Protein AF-B7PWS7-F1 (afdb_monomer_lite)

Structure (mmCIF, N/CA/C/O backbone):
data_AF-B7PWS7-F1
#
_entry.id   AF-B7PWS7-F1
#
loop_
_atom_site.group_PDB
_atom_site.id
_atom_site.type_symbol
_atom_site.label_atom_id
_atom_site.label_alt_id
_atom_site.label_comp_id
_atom_site.label_asym_id
_atom_site.label_entity_id
_atom_site.label_seq_id
_atom_site.pdbx_PDB_ins_code
_atom_site.Cartn_x
_atom_site.Cartn_y
_atom_site.Cartn_z
_atom_site.occupancy
_atom_site.B_iso_or_equiv
_atom_site.auth_seq_id
_atom_site.auth_comp_id
_atom_site.auth_asym_id
_atom_site.auth_atom_id
_atom_site.pdbx_PDB_model_num
ATOM 1 N N . MET A 1 1 ? 17.253 11.529 -21.174 1.00 56.88 1 MET A N 1
ATOM 2 C CA . MET A 1 1 ? 18.589 10.923 -20.971 1.00 56.88 1 MET A CA 1
ATOM 3 C C . MET A 1 1 ? 18.917 10.132 -22.228 1.00 56.88 1 MET A C 1
ATOM 5 O O . MET A 1 1 ? 18.053 9.379 -22.652 1.00 56.88 1 MET A O 1
ATOM 9 N N . ASN A 1 2 ? 20.072 10.344 -22.867 1.00 61.66 2 ASN A N 1
ATOM 10 C CA . ASN A 1 2 ? 20.434 9.626 -24.094 1.00 61.66 2 ASN A CA 1
ATOM 11 C C . ASN A 1 2 ? 21.525 8.596 -23.775 1.00 61.66 2 ASN A C 1
ATOM 13 O O . ASN A 1 2 ? 22.690 8.960 -23.660 1.00 61.66 2 ASN A O 1
ATOM 17 N N . PHE A 1 3 ? 21.128 7.340 -23.573 1.00 70.12 3 PHE A N 1
ATOM 18 C CA . PHE A 1 3 ? 22.024 6.226 -23.230 1.00 70.12 3 PHE A CA 1
ATOM 19 C C . PHE A 1 3 ? 22.542 5.473 -24.467 1.00 70.12 3 PHE A C 1
ATOM 21 O O . PHE A 1 3 ? 23.144 4.416 -24.332 1.00 70.12 3 PHE A O 1
ATOM 28 N N . GLY A 1 4 ? 22.237 5.956 -25.679 1.00 69.81 4 GLY A N 1
ATOM 29 C CA . GLY A 1 4 ? 22.496 5.226 -26.928 1.00 69.81 4 GLY A CA 1
ATOM 30 C C . GLY A 1 4 ? 21.605 3.992 -27.132 1.00 69.81 4 GLY A C 1
ATOM 31 O O . GLY A 1 4 ? 21.630 3.397 -28.203 1.00 69.81 4 GLY A O 1
ATOM 32 N N . LEU A 1 5 ? 20.787 3.642 -26.134 1.00 75.88 5 LEU A N 1
ATOM 33 C CA . LEU A 1 5 ? 19.853 2.521 -26.110 1.00 75.88 5 LEU A CA 1
ATOM 34 C C . LEU A 1 5 ? 18.499 2.986 -25.570 1.00 75.88 5 LEU A C 1
ATOM 36 O O . LEU A 1 5 ? 18.427 3.888 -24.728 1.00 75.88 5 LEU A O 1
ATOM 40 N N . THR A 1 6 ? 17.423 2.359 -26.042 1.00 79.31 6 THR A N 1
ATOM 41 C CA . THR A 1 6 ? 16.073 2.616 -25.535 1.00 79.31 6 THR A CA 1
ATOM 42 C C . THR A 1 6 ? 15.965 2.078 -24.105 1.00 79.31 6 THR A C 1
ATOM 44 O O . THR A 1 6 ? 16.201 0.885 -23.899 1.00 79.31 6 THR A O 1
ATOM 47 N N . PRO A 1 7 ? 15.638 2.919 -23.107 1.00 82.00 7 PRO A N 1
ATOM 48 C CA . PRO A 1 7 ? 15.464 2.452 -21.740 1.00 82.00 7 PRO A CA 1
ATOM 49 C C . PRO A 1 7 ? 14.270 1.487 -21.640 1.00 82.00 7 PRO A C 1
ATOM 51 O O . PRO A 1 7 ? 13.331 1.585 -22.438 1.00 82.00 7 PRO A O 1
ATOM 54 N N . PRO A 1 8 ? 14.288 0.562 -20.665 1.00 83.94 8 PRO A N 1
ATOM 55 C CA . PRO A 1 8 ? 13.186 -0.364 -20.440 1.00 83.94 8 PRO A CA 1
ATOM 56 C C . PRO A 1 8 ? 11.894 0.384 -20.100 1.00 83.94 8 PRO A C 1
ATOM 58 O O . PRO A 1 8 ? 11.920 1.485 -19.542 1.00 83.94 8 PRO A O 1
ATOM 61 N N . LEU A 1 9 ? 10.756 -0.232 -20.433 1.00 84.44 9 LEU A N 1
ATOM 62 C CA . LEU A 1 9 ? 9.442 0.310 -20.096 1.00 84.44 9 LEU A CA 1
ATOM 63 C C . LEU A 1 9 ? 9.322 0.532 -18.580 1.00 84.44 9 LEU A C 1
ATOM 65 O O . LEU A 1 9 ? 9.835 -0.296 -17.815 1.00 84.44 9 LEU A O 1
ATOM 69 N N . PRO A 1 10 ? 8.628 1.601 -18.143 1.00 87.19 10 PRO A N 1
ATOM 70 C CA . PRO A 1 10 ? 8.397 1.845 -16.729 1.00 87.19 10 PRO A CA 1
ATOM 71 C C . PRO A 1 10 ? 7.769 0.630 -16.044 1.00 87.19 10 PRO A C 1
ATOM 73 O O . PRO A 1 10 ? 6.781 0.091 -16.544 1.00 87.19 10 PRO A O 1
ATOM 76 N N . PHE A 1 11 ? 8.332 0.204 -14.909 1.00 87.25 11 PHE A N 1
ATOM 77 C CA . PHE A 1 11 ? 7.822 -0.966 -14.186 1.00 87.25 11 PHE A CA 1
ATOM 78 C C . PHE A 1 11 ? 6.402 -0.745 -13.652 1.00 87.25 11 PHE A C 1
ATOM 80 O O . PHE A 1 11 ? 5.538 -1.602 -13.806 1.00 87.25 11 PHE A O 1
ATOM 87 N N . LEU A 1 12 ? 6.156 0.412 -13.033 1.00 87.56 12 LEU A N 1
ATOM 88 C CA . LEU A 1 12 ? 4.896 0.740 -12.380 1.00 87.56 12 LEU A CA 1
ATOM 89 C C . LEU A 1 12 ? 4.525 2.203 -12.663 1.00 87.56 12 LEU A C 1
ATOM 91 O O . LEU A 1 12 ? 4.844 3.125 -11.910 1.00 87.56 12 LEU A O 1
ATOM 95 N N . GLN A 1 13 ? 3.871 2.418 -13.806 1.00 84.31 13 GLN A N 1
ATOM 96 C CA . GLN A 1 13 ? 3.378 3.736 -14.225 1.00 84.31 13 GLN A CA 1
ATOM 97 C C . GLN A 1 13 ? 1.988 4.055 -13.655 1.00 84.31 13 GLN A C 1
ATOM 99 O O . GLN A 1 13 ? 1.672 5.221 -13.449 1.00 84.31 13 GLN A O 1
ATOM 104 N N . THR A 1 14 ? 1.159 3.037 -13.423 1.00 84.88 14 THR A N 1
ATOM 105 C CA . THR A 1 14 ? -0.214 3.172 -12.919 1.00 84.88 14 THR A CA 1
ATOM 106 C C . THR A 1 14 ? -0.418 2.301 -11.685 1.00 84.88 14 THR A C 1
ATOM 108 O O . THR A 1 14 ? 0.188 1.227 -11.610 1.00 84.88 14 THR A O 1
ATOM 111 N N . PRO A 1 15 ? -1.280 2.715 -10.737 1.00 79.44 15 PRO A N 1
ATOM 112 C CA . PRO A 1 15 ? -1.607 1.886 -9.588 1.00 79.44 15 PRO A CA 1
ATOM 113 C C . PRO A 1 15 ? -2.201 0.557 -10.059 1.00 79.44 15 PRO A C 1
ATOM 115 O O . PRO A 1 15 ? -3.089 0.547 -10.911 1.00 79.44 15 PRO A O 1
ATOM 118 N N . GLY A 1 16 ? -1.717 -0.560 -9.519 1.00 78.75 16 GLY A N 1
ATOM 119 C CA . GLY A 1 16 ? -2.222 -1.892 -9.852 1.00 78.75 16 GLY A CA 1
ATOM 120 C C . GLY A 1 16 ? -1.124 -2.879 -10.232 1.00 78.75 16 GLY A C 1
ATOM 121 O O . GLY A 1 16 ? 0.014 -2.770 -9.779 1.00 78.75 16 GLY A O 1
ATOM 122 N N . GLN A 1 17 ? -1.490 -3.885 -11.027 1.00 79.50 17 GLN A N 1
ATOM 123 C CA . GLN A 1 17 ? -0.585 -4.970 -11.389 1.00 79.50 17 GLN A CA 1
ATOM 124 C C . GLN A 1 17 ? 0.437 -4.505 -12.440 1.00 79.50 17 GLN A C 1
ATOM 126 O O . GLN A 1 17 ? 0.031 -3.969 -13.476 1.00 79.50 17 GLN A O 1
ATOM 131 N N . PRO A 1 18 ? 1.749 -4.706 -12.208 1.00 82.88 18 PRO A N 1
ATOM 132 C CA . PRO A 1 18 ? 2.764 -4.345 -13.185 1.00 82.88 18 PRO A CA 1
ATOM 133 C C . PRO A 1 18 ? 2.605 -5.175 -14.472 1.00 82.88 18 PRO A C 1
ATOM 135 O O . PRO A 1 18 ? 2.184 -6.334 -14.416 1.00 82.88 18 PRO A O 1
ATOM 138 N N . PRO A 1 19 ? 2.976 -4.615 -15.638 1.00 82.38 19 PRO A N 1
ATOM 139 C CA . PRO A 1 19 ? 2.836 -5.274 -16.936 1.00 82.38 19 PRO A CA 1
ATOM 140 C C . PRO A 1 19 ? 3.700 -6.536 -17.066 1.00 82.38 19 PRO A C 1
ATOM 142 O O . PRO A 1 19 ? 3.403 -7.404 -17.882 1.00 82.38 19 PRO A O 1
ATOM 145 N N . VAL A 1 20 ? 4.763 -6.649 -16.264 1.00 88.38 20 VAL A N 1
ATOM 146 C CA . VAL A 1 20 ? 5.639 -7.822 -16.182 1.00 88.38 20 VAL A CA 1
ATOM 147 C C . VAL A 1 20 ? 5.992 -8.120 -14.720 1.00 88.38 20 VAL A C 1
ATOM 149 O O . VAL A 1 20 ? 6.073 -7.190 -13.916 1.00 88.38 20 VAL A O 1
ATOM 152 N N . PRO A 1 21 ? 6.236 -9.389 -14.348 1.00 90.44 21 PRO A N 1
ATOM 153 C CA . PRO A 1 21 ? 6.738 -9.737 -13.021 1.00 90.44 21 PRO A CA 1
ATOM 154 C C . PRO A 1 21 ? 8.084 -9.066 -12.714 1.00 90.44 21 PRO A C 1
ATOM 156 O O . PRO A 1 21 ? 8.943 -8.952 -13.593 1.00 90.44 21 PRO A O 1
ATOM 159 N N . TRP A 1 22 ? 8.296 -8.694 -11.448 1.00 88.38 22 TRP A N 1
ATOM 160 C CA . TRP A 1 22 ? 9.522 -8.021 -10.997 1.00 88.38 22 TRP A CA 1
ATOM 161 C C . TRP A 1 22 ? 10.821 -8.722 -11.435 1.00 88.38 22 TRP A C 1
ATOM 163 O O . TRP A 1 22 ? 11.647 -8.048 -12.047 1.00 88.38 22 TRP A O 1
ATOM 173 N N . PRO A 1 23 ? 11.004 -10.049 -11.254 1.00 92.31 23 PRO A N 1
ATOM 174 C CA . PRO A 1 23 ? 12.271 -10.702 -11.603 1.00 92.31 23 PRO A CA 1
ATOM 175 C C . PRO A 1 23 ? 12.624 -10.585 -13.091 1.00 92.31 23 PRO A C 1
ATOM 177 O O . PRO A 1 23 ? 13.788 -10.464 -13.467 1.00 92.31 23 PRO A O 1
ATOM 180 N N . GLN A 1 24 ? 11.611 -10.596 -13.959 1.00 90.94 24 GLN A N 1
ATOM 181 C CA . GLN A 1 24 ? 11.798 -10.463 -15.401 1.00 90.94 24 GLN A CA 1
ATOM 182 C C . GLN A 1 24 ? 12.153 -9.023 -15.788 1.00 90.94 24 GLN A C 1
ATOM 184 O O . GLN A 1 24 ? 13.009 -8.789 -16.650 1.00 90.94 24 GLN A O 1
ATOM 189 N N . TRP A 1 25 ? 11.498 -8.050 -15.154 1.00 92.50 25 TRP A N 1
ATOM 190 C CA . TRP A 1 25 ? 11.790 -6.639 -15.371 1.00 92.50 25 TRP A CA 1
ATOM 191 C C . TRP A 1 25 ? 13.186 -6.269 -14.865 1.00 92.50 25 TRP A C 1
ATOM 193 O O . TRP A 1 25 ? 13.952 -5.644 -15.594 1.00 92.50 25 TRP A O 1
ATOM 203 N N . GLU A 1 26 ? 13.554 -6.737 -13.673 1.00 92.50 26 GLU A N 1
ATOM 204 C CA . GLU A 1 26 ? 14.868 -6.532 -13.065 1.00 92.50 26 GLU A CA 1
ATOM 205 C C . GLU A 1 26 ? 15.989 -7.049 -13.973 1.00 92.50 26 GLU A C 1
ATOM 207 O O . GLU A 1 26 ? 16.923 -6.314 -14.286 1.00 92.50 26 GLU A O 1
ATOM 212 N N . GLN A 1 27 ? 15.863 -8.268 -14.505 1.00 92.06 27 GLN A N 1
ATOM 213 C CA . GLN A 1 27 ? 16.829 -8.807 -15.470 1.00 92.06 27 GLN A CA 1
ATOM 214 C C . GLN A 1 27 ? 16.943 -7.964 -16.746 1.00 92.06 27 GLN A C 1
ATOM 216 O O . GLN A 1 27 ? 18.016 -7.879 -17.347 1.00 92.06 27 GLN A O 1
ATOM 221 N N . THR A 1 28 ? 15.838 -7.368 -17.193 1.00 91.38 28 THR A N 1
ATOM 222 C CA . THR A 1 28 ? 15.823 -6.492 -18.373 1.00 91.38 28 THR A CA 1
ATOM 223 C C . THR A 1 28 ? 16.521 -5.167 -18.068 1.00 91.38 28 THR A C 1
ATOM 225 O O . THR A 1 28 ? 17.305 -4.679 -18.880 1.00 91.38 28 THR A O 1
ATOM 228 N N . PHE A 1 29 ? 16.294 -4.619 -16.875 1.00 91.88 29 PHE A N 1
ATOM 229 C CA . PHE A 1 29 ? 16.960 -3.419 -16.383 1.00 91.88 29 PHE A CA 1
ATOM 230 C C . PHE A 1 29 ? 18.469 -3.623 -16.185 1.00 91.88 29 PHE A C 1
ATOM 232 O O . PHE A 1 29 ? 19.254 -2.777 -16.607 1.00 91.88 29 PHE A O 1
ATOM 239 N N . LEU A 1 30 ? 18.894 -4.757 -15.619 1.00 91.38 30 LEU A N 1
ATOM 240 C CA . LEU A 1 30 ? 20.312 -5.092 -15.455 1.00 91.38 30 LEU A CA 1
ATOM 241 C C . LEU A 1 30 ? 21.021 -5.228 -16.807 1.00 91.38 30 LEU A C 1
ATOM 243 O O . LEU A 1 30 ? 22.076 -4.630 -16.997 1.00 91.38 30 LEU A O 1
ATOM 247 N N . ARG A 1 31 ? 20.398 -5.904 -17.784 1.00 90.81 31 ARG A N 1
ATOM 248 C CA . ARG A 1 31 ? 20.910 -5.951 -19.166 1.00 90.81 31 ARG A CA 1
ATOM 249 C C . ARG A 1 31 ? 21.023 -4.567 -19.797 1.00 90.81 31 ARG A C 1
ATOM 251 O O . ARG A 1 31 ? 21.966 -4.306 -20.533 1.00 90.81 31 ARG A O 1
ATOM 258 N N . PHE A 1 32 ? 20.072 -3.678 -19.524 1.00 91.06 32 PHE A N 1
ATOM 259 C CA . PHE A 1 32 ? 20.142 -2.293 -19.981 1.00 91.06 32 PHE A CA 1
ATOM 260 C C . PHE A 1 32 ? 21.302 -1.531 -19.323 1.00 91.06 32 PHE A C 1
ATOM 262 O O . PHE A 1 32 ? 22.013 -0.806 -20.019 1.00 91.06 32 PHE A O 1
ATOM 269 N N . LEU A 1 33 ? 21.527 -1.693 -18.015 1.00 91.19 33 LEU A N 1
ATOM 270 C CA . LEU A 1 33 ? 22.666 -1.073 -17.330 1.00 91.19 33 LEU A CA 1
ATOM 271 C C . LEU A 1 33 ? 24.003 -1.572 -17.885 1.00 91.19 33 LEU A C 1
ATOM 273 O O . LEU A 1 33 ? 24.895 -0.760 -18.124 1.00 91.19 33 LEU A O 1
ATOM 277 N N . GLU A 1 34 ? 24.115 -2.874 -18.135 1.00 90.81 34 GLU A N 1
ATOM 278 C CA . GLU A 1 34 ? 25.299 -3.494 -18.728 1.00 90.81 34 GLU A CA 1
ATOM 279 C C . GLU A 1 34 ? 25.537 -2.983 -20.158 1.00 90.81 34 GLU A C 1
ATOM 281 O O . GLU A 1 34 ? 26.609 -2.470 -20.472 1.00 90.81 34 GLU A O 1
ATOM 286 N N . ALA A 1 35 ? 24.512 -3.015 -21.014 1.00 87.12 35 ALA A N 1
ATOM 287 C CA . ALA A 1 35 ? 24.628 -2.612 -22.416 1.00 87.12 35 ALA A CA 1
ATOM 288 C C . ALA A 1 35 ? 24.830 -1.098 -22.611 1.00 87.12 35 ALA A C 1
ATOM 290 O O . ALA A 1 35 ? 25.445 -0.680 -23.590 1.00 87.12 35 ALA A O 1
ATOM 291 N N . SER A 1 36 ? 24.320 -0.263 -21.700 1.00 86.75 36 SER A N 1
ATOM 292 C CA . SER A 1 36 ? 24.512 1.195 -21.744 1.00 86.75 36 SER A CA 1
ATOM 293 C C . SER A 1 36 ? 25.832 1.658 -21.116 1.00 86.75 36 SER A C 1
ATOM 295 O O . SER A 1 36 ? 26.109 2.859 -21.118 1.00 86.75 36 SER A O 1
ATOM 297 N N . GLY A 1 37 ? 26.626 0.740 -20.543 1.00 85.31 37 GLY A N 1
ATOM 298 C CA . GLY A 1 37 ? 27.824 1.062 -19.758 1.00 85.31 37 GLY A CA 1
ATOM 299 C C . GLY A 1 37 ? 27.517 1.764 -18.429 1.00 85.31 37 GLY A C 1
ATOM 300 O O . GLY A 1 37 ? 28.415 2.246 -17.744 1.00 85.31 37 GLY A O 1
ATOM 301 N N . ALA A 1 38 ? 26.240 1.842 -18.046 1.00 82.94 38 ALA A N 1
ATOM 302 C CA . ALA A 1 38 ? 25.796 2.505 -16.828 1.00 82.94 38 ALA A CA 1
ATOM 303 C C . ALA A 1 38 ? 26.066 1.682 -15.557 1.00 82.94 38 ALA A C 1
ATOM 305 O O . ALA A 1 38 ? 25.902 2.202 -14.450 1.00 82.94 38 ALA A O 1
ATOM 306 N N . ASP A 1 39 ? 26.492 0.425 -15.700 1.00 85.00 39 ASP A N 1
ATOM 307 C CA . ASP A 1 39 ? 26.959 -0.404 -14.587 1.00 85.00 39 ASP A CA 1
ATOM 308 C C . ASP A 1 39 ? 28.204 0.191 -13.895 1.00 85.00 39 ASP A C 1
ATOM 310 O O . ASP A 1 39 ? 28.311 0.138 -12.669 1.00 85.00 39 ASP A O 1
ATOM 314 N N . GLU A 1 40 ? 29.072 0.889 -14.637 1.00 88.06 40 GLU A N 1
ATOM 315 C CA . GLU A 1 40 ? 30.267 1.557 -14.093 1.00 88.06 40 GLU A CA 1
ATOM 316 C C . GLU A 1 40 ? 29.950 2.844 -13.308 1.00 88.06 40 GLU A C 1
ATOM 318 O O . GLU A 1 40 ? 30.819 3.439 -12.662 1.00 88.06 40 GLU A O 1
ATOM 323 N N . PHE A 1 41 ? 28.704 3.325 -13.349 1.00 87.94 41 PHE A N 1
ATOM 324 C CA . PHE A 1 41 ? 28.334 4.552 -12.654 1.00 87.94 41 PHE A CA 1
ATOM 325 C C . PHE A 1 41 ? 28.308 4.373 -11.131 1.00 87.94 41 PHE A C 1
ATOM 327 O O . PHE A 1 41 ? 28.022 3.306 -10.592 1.00 87.94 41 PHE A O 1
ATOM 334 N N . LYS A 1 42 ? 28.518 5.482 -10.407 1.00 90.06 42 LYS A N 1
ATOM 335 C CA . LYS A 1 42 ? 28.379 5.525 -8.941 1.00 90.06 42 LYS A CA 1
ATOM 336 C C . LYS A 1 42 ? 27.009 4.994 -8.499 1.00 90.06 42 LYS A C 1
ATOM 338 O O . LYS A 1 42 ? 26.000 5.285 -9.144 1.00 90.06 42 LYS A O 1
ATOM 343 N N .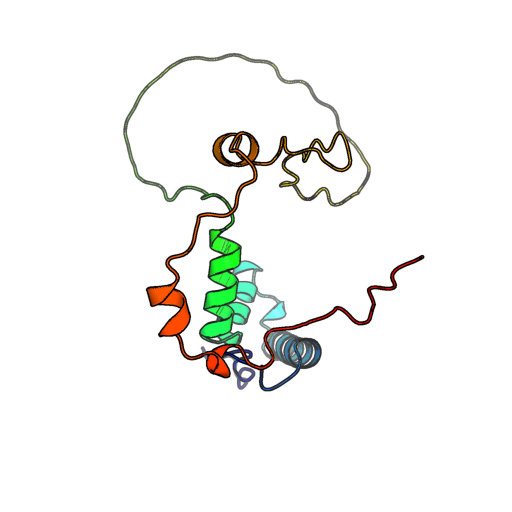 ALA A 1 43 ? 26.953 4.335 -7.340 1.00 86.19 43 ALA A N 1
ATOM 344 C CA . ALA A 1 43 ? 25.723 3.762 -6.778 1.00 86.19 43 ALA A CA 1
ATOM 345 C C . ALA A 1 43 ? 24.544 4.755 -6.744 1.00 86.19 43 ALA A C 1
ATOM 347 O O . ALA A 1 43 ? 23.441 4.418 -7.158 1.00 86.19 43 ALA A O 1
ATOM 348 N N . SER A 1 44 ? 24.788 6.015 -6.365 1.00 86.94 44 SER A N 1
ATOM 349 C CA . SER A 1 44 ? 23.766 7.076 -6.375 1.00 86.94 44 SER A CA 1
ATOM 350 C C . SER A 1 44 ? 23.192 7.353 -7.775 1.00 86.94 44 SER A C 1
ATOM 352 O O . SER A 1 44 ? 21.987 7.539 -7.937 1.00 86.94 44 SER A O 1
ATOM 354 N N . ARG A 1 45 ? 24.031 7.318 -8.818 1.00 87.81 45 ARG A N 1
ATOM 355 C CA . ARG A 1 45 ? 23.602 7.498 -10.212 1.00 87.81 45 ARG A CA 1
ATOM 356 C C . ARG A 1 45 ? 22.802 6.287 -10.697 1.00 87.81 45 ARG A C 1
ATOM 358 O O . ARG A 1 45 ? 21.780 6.480 -11.346 1.00 87.81 45 ARG A O 1
ATOM 365 N N . ARG A 1 46 ? 23.230 5.066 -10.354 1.00 90.50 46 ARG A N 1
ATOM 366 C CA . ARG A 1 46 ? 22.501 3.818 -10.653 1.00 90.50 46 ARG A CA 1
ATOM 367 C C . ARG A 1 46 ? 21.125 3.805 -9.985 1.00 90.50 46 ARG A C 1
ATOM 369 O O . ARG A 1 46 ? 20.136 3.518 -10.650 1.00 90.50 46 ARG A O 1
ATOM 376 N N . ALA A 1 47 ? 21.055 4.212 -8.717 1.00 88.88 47 ALA A N 1
ATOM 377 C CA . ALA A 1 47 ? 19.805 4.358 -7.976 1.00 88.88 47 ALA A CA 1
ATOM 378 C C . ALA A 1 47 ? 18.872 5.395 -8.621 1.00 88.88 47 ALA A C 1
ATOM 380 O O . ALA A 1 47 ? 17.690 5.124 -8.804 1.00 88.88 47 ALA A O 1
ATOM 381 N N . ALA A 1 48 ? 19.397 6.550 -9.045 1.00 87.88 48 ALA A N 1
ATOM 382 C CA . ALA A 1 48 ? 18.601 7.561 -9.742 1.00 87.88 48 ALA A CA 1
ATOM 383 C C . ALA A 1 48 ? 18.047 7.058 -11.090 1.00 87.88 48 ALA A C 1
ATOM 385 O O . ALA A 1 48 ? 16.912 7.370 -11.448 1.00 87.88 48 ALA A O 1
ATOM 386 N N . ILE A 1 49 ? 18.826 6.263 -11.832 1.00 89.88 49 ILE A N 1
ATOM 387 C CA . ILE A 1 49 ? 18.384 5.646 -13.092 1.00 89.88 49 ILE A CA 1
ATOM 388 C C . ILE A 1 49 ? 17.304 4.591 -12.825 1.00 89.88 49 ILE A C 1
ATOM 390 O O . ILE A 1 49 ? 16.278 4.594 -13.499 1.00 89.88 49 ILE A O 1
ATOM 394 N N . LEU A 1 50 ? 17.491 3.739 -11.813 1.00 90.81 50 LEU A N 1
ATOM 395 C CA . LEU A 1 50 ? 16.490 2.756 -11.392 1.00 90.81 50 LEU A CA 1
ATOM 396 C C . LEU A 1 50 ? 15.174 3.437 -11.000 1.00 90.81 50 LEU A C 1
ATOM 398 O O . LEU A 1 50 ? 14.112 3.051 -11.479 1.00 90.81 50 LEU A O 1
ATOM 402 N N . LEU A 1 51 ? 15.251 4.488 -10.183 1.00 89.94 51 LEU A N 1
ATOM 403 C CA . LEU A 1 51 ? 14.090 5.247 -9.729 1.00 89.94 51 LEU A CA 1
ATOM 404 C C . LEU A 1 51 ? 13.345 5.902 -10.901 1.00 89.94 51 LEU A C 1
ATOM 406 O O . LEU A 1 51 ? 12.117 5.894 -10.949 1.00 89.94 51 LEU A O 1
ATOM 410 N N . HIS A 1 52 ? 14.078 6.404 -11.895 1.00 89.50 52 HIS A N 1
ATOM 411 C CA . HIS A 1 52 ? 13.488 6.908 -13.131 1.00 89.50 52 HIS A CA 1
ATOM 412 C C . HIS A 1 52 ? 12.766 5.803 -13.926 1.00 89.50 52 HIS A C 1
ATOM 414 O O . HIS A 1 52 ? 11.641 6.016 -14.374 1.00 89.50 52 HIS A O 1
ATOM 420 N N . CYS A 1 53 ? 13.375 4.619 -14.054 1.00 90.25 53 CYS A N 1
ATOM 421 C CA . CYS A 1 53 ? 12.812 3.468 -14.769 1.00 90.25 53 CYS A CA 1
ATOM 422 C C . CYS A 1 53 ? 11.674 2.755 -14.012 1.00 90.25 53 CYS A C 1
ATOM 424 O O . CYS A 1 53 ? 10.900 2.029 -14.627 1.00 90.25 53 CYS A O 1
ATOM 426 N N . LEU A 1 54 ? 11.521 2.964 -12.704 1.00 90.38 54 LEU A N 1
ATOM 427 C CA . LEU A 1 54 ? 10.424 2.390 -11.915 1.00 90.38 54 LEU A CA 1
ATOM 428 C C . LEU A 1 54 ? 9.044 2.975 -12.271 1.00 90.38 54 LEU A C 1
ATOM 430 O O . LEU A 1 54 ? 8.038 2.304 -12.060 1.00 90.38 54 LEU A O 1
ATOM 434 N N . GLY A 1 55 ? 8.979 4.178 -12.849 1.00 90.00 55 GLY A N 1
ATOM 435 C CA . GLY A 1 55 ? 7.718 4.876 -13.131 1.00 90.00 55 GLY A CA 1
ATOM 436 C C . GLY A 1 55 ? 7.151 5.622 -11.917 1.00 90.00 55 GLY A C 1
ATOM 437 O O . GLY A 1 55 ? 7.629 5.471 -10.793 1.00 90.00 55 GLY A O 1
ATOM 438 N N . VAL A 1 56 ? 6.149 6.474 -12.145 1.00 88.50 56 VAL A N 1
ATOM 439 C CA . VAL A 1 56 ? 5.620 7.406 -11.124 1.00 88.50 56 VAL A CA 1
ATOM 440 C C . VAL A 1 56 ? 5.091 6.710 -9.863 1.00 88.50 56 VAL A C 1
ATOM 442 O O . VAL A 1 56 ? 5.325 7.199 -8.758 1.00 88.50 56 VAL A O 1
ATOM 445 N N . GLU A 1 57 ? 4.458 5.543 -9.992 1.00 86.94 57 GLU A N 1
ATOM 446 C CA . GLU A 1 57 ? 3.950 4.796 -8.835 1.00 86.94 57 GLU A CA 1
ATOM 447 C C . GLU A 1 57 ? 5.056 4.032 -8.108 1.00 86.94 57 GLU A C 1
ATOM 449 O O . GLU A 1 57 ? 5.075 4.004 -6.878 1.00 86.94 57 GLU A O 1
ATOM 454 N N . GLY A 1 58 ? 6.031 3.483 -8.840 1.00 88.25 58 GLY A N 1
ATOM 455 C CA . GLY A 1 58 ? 7.207 2.862 -8.227 1.00 88.25 58 GLY A CA 1
ATOM 456 C C . GLY A 1 58 ? 8.029 3.870 -7.411 1.00 88.25 58 GLY A C 1
ATOM 457 O O . GLY A 1 58 ? 8.477 3.565 -6.307 1.00 88.25 58 GLY A O 1
ATOM 458 N N . GLN A 1 59 ? 8.146 5.112 -7.895 1.00 90.31 59 GLN A N 1
ATOM 459 C CA . GLN A 1 59 ? 8.768 6.208 -7.143 1.00 90.31 59 GLN A CA 1
ATOM 460 C C . GLN A 1 59 ? 7.976 6.580 -5.893 1.00 90.31 59 GLN A C 1
ATOM 462 O O . GLN A 1 59 ? 8.564 6.806 -4.836 1.00 90.31 59 GLN A O 1
ATOM 467 N N . ARG A 1 60 ? 6.644 6.632 -5.989 1.00 88.81 60 ARG A N 1
ATOM 468 C CA . ARG A 1 60 ? 5.774 6.900 -4.842 1.00 88.81 60 ARG A CA 1
ATOM 469 C C . ARG A 1 60 ? 5.959 5.841 -3.757 1.00 88.81 60 ARG A C 1
ATOM 471 O O . ARG A 1 60 ? 6.135 6.199 -2.597 1.00 88.81 60 ARG A O 1
ATOM 478 N N . GLN A 1 61 ? 5.965 4.561 -4.130 1.00 87.69 61 GLN A N 1
ATOM 479 C CA . GLN A 1 61 ? 6.202 3.453 -3.200 1.00 87.69 61 GLN A CA 1
ATOM 480 C C . GLN A 1 61 ? 7.587 3.541 -2.553 1.00 87.69 61 GLN A C 1
ATOM 482 O O . GLN A 1 61 ? 7.692 3.464 -1.330 1.00 87.69 61 GLN A O 1
ATOM 487 N N . TYR A 1 62 ? 8.630 3.782 -3.353 1.00 87.69 62 TYR A N 1
ATOM 488 C CA . TYR A 1 62 ? 9.987 3.983 -2.849 1.00 87.69 62 TYR A CA 1
ATOM 489 C C . TYR A 1 62 ? 10.053 5.140 -1.849 1.00 87.69 62 TYR A C 1
ATOM 491 O O . TYR A 1 62 ? 10.600 4.977 -0.765 1.00 87.69 62 TYR A O 1
ATOM 499 N N . ASN A 1 63 ? 9.448 6.286 -2.168 1.00 86.94 63 ASN A N 1
ATOM 500 C CA . ASN A 1 63 ? 9.456 7.449 -1.288 1.00 86.94 63 ASN A CA 1
ATOM 501 C C . ASN A 1 63 ? 8.686 7.199 0.008 1.00 86.94 63 ASN A C 1
ATOM 503 O O . ASN A 1 63 ? 9.131 7.667 1.045 1.00 86.94 63 ASN A O 1
ATOM 507 N N . VAL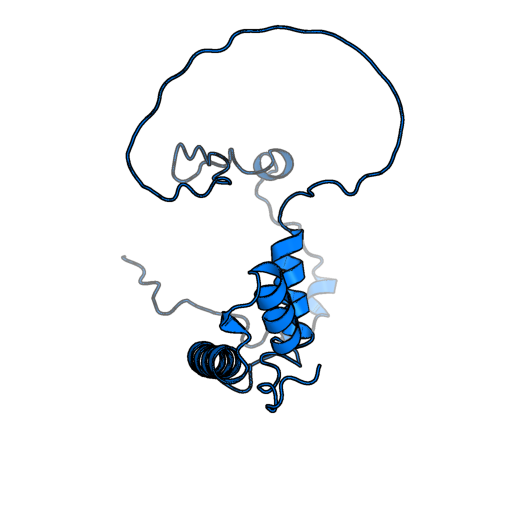 A 1 64 ? 7.574 6.458 -0.003 1.00 88.06 64 VAL A N 1
ATOM 508 C CA . VAL A 1 64 ? 6.846 6.100 1.232 1.00 88.06 64 VAL A CA 1
ATOM 509 C C . VAL A 1 64 ? 7.724 5.256 2.155 1.00 88.06 64 VAL A C 1
ATOM 511 O O . VAL A 1 64 ? 7.783 5.516 3.354 1.00 88.06 64 VAL A O 1
ATOM 514 N N . VAL A 1 65 ? 8.461 4.293 1.599 1.00 83.62 65 VAL A N 1
ATOM 515 C CA . VAL A 1 65 ? 9.387 3.462 2.379 1.00 83.62 65 VAL A CA 1
ATOM 516 C C . VAL A 1 65 ? 10.603 4.282 2.831 1.00 83.62 65 VAL A C 1
ATOM 518 O O . VAL A 1 65 ? 10.964 4.239 4.002 1.00 83.62 65 VAL A O 1
ATOM 521 N N . ALA A 1 66 ? 11.184 5.106 1.956 1.00 75.75 66 ALA A N 1
ATOM 522 C CA . ALA A 1 66 ? 12.360 5.925 2.255 1.00 75.75 66 ALA A CA 1
ATOM 523 C C . ALA A 1 66 ? 12.073 7.086 3.227 1.00 75.75 66 ALA A C 1
ATOM 525 O O . ALA A 1 66 ? 12.938 7.456 4.012 1.00 75.75 66 ALA A O 1
ATOM 526 N N . THR A 1 67 ? 10.866 7.660 3.205 1.00 59.66 67 THR A N 1
ATOM 527 C CA . THR A 1 67 ? 10.439 8.715 4.150 1.00 59.66 67 THR A CA 1
ATOM 528 C C . THR A 1 67 ? 9.984 8.156 5.496 1.00 59.66 67 THR A C 1
ATOM 530 O O . THR A 1 67 ? 9.900 8.908 6.463 1.00 59.66 67 THR A O 1
ATOM 533 N N . SER A 1 68 ? 9.736 6.844 5.590 1.00 56.25 68 SER A N 1
ATOM 534 C CA . SER A 1 68 ? 9.521 6.160 6.872 1.00 56.25 68 SER A CA 1
ATOM 535 C C . SER A 1 68 ? 10.822 5.918 7.660 1.00 56.25 68 SER A C 1
ATOM 537 O O . SER A 1 68 ? 10.772 5.533 8.827 1.00 56.25 68 SER A O 1
ATOM 539 N N . THR A 1 69 ? 11.988 6.202 7.063 1.00 45.22 69 THR A N 1
ATOM 540 C CA . THR A 1 69 ? 13.279 6.302 7.758 1.00 45.22 69 THR A CA 1
ATOM 541 C C . THR A 1 69 ? 13.406 7.686 8.425 1.00 45.22 69 THR A C 1
ATOM 543 O O . THR A 1 69 ? 13.192 8.694 7.748 1.00 45.22 69 THR A O 1
ATOM 546 N N . PRO A 1 70 ? 13.746 7.788 9.730 1.00 42.22 70 PRO A N 1
ATOM 547 C CA . PRO A 1 70 ? 13.852 9.075 10.422 1.00 42.22 70 PRO A CA 1
ATOM 548 C C . PRO A 1 70 ? 14.834 10.044 9.734 1.00 42.22 70 PRO A C 1
ATOM 550 O O . PRO A 1 70 ? 15.840 9.599 9.177 1.00 42.22 70 PRO A O 1
ATOM 553 N N . PRO A 1 71 ? 14.592 11.368 9.775 1.00 40.31 71 PRO A N 1
ATOM 554 C CA . PRO A 1 71 ? 15.254 12.316 8.884 1.00 40.31 71 PRO A CA 1
ATOM 555 C C . PRO A 1 71 ? 16.724 12.528 9.259 1.00 40.31 71 PRO A C 1
ATOM 557 O O . PRO A 1 71 ? 17.025 13.040 10.340 1.00 40.31 71 PRO A O 1
ATOM 560 N N . GLN A 1 72 ? 17.644 12.260 8.327 1.00 32.78 72 GLN A N 1
ATOM 561 C CA . GLN A 1 72 ? 18.902 13.001 8.312 1.00 32.78 72 GLN A CA 1
ATOM 562 C C . GLN A 1 72 ? 18.648 14.399 7.737 1.00 32.78 72 GLN A C 1
ATOM 564 O O . GLN A 1 72 ? 18.361 14.593 6.559 1.00 32.78 72 GLN A O 1
ATOM 569 N N . GLN A 1 73 ? 18.703 15.338 8.675 1.00 33.03 73 GLN A N 1
ATOM 570 C CA . GLN A 1 73 ? 18.723 16.793 8.602 1.00 33.03 73 GLN A CA 1
ATOM 571 C C . GLN A 1 73 ? 19.220 17.390 7.274 1.00 33.03 73 GLN A C 1
ATOM 573 O O . GLN A 1 73 ? 20.352 17.190 6.839 1.00 33.03 73 GLN A O 1
ATOM 578 N N . GLN A 1 74 ? 18.369 18.238 6.703 1.00 31.08 74 GLN A N 1
ATOM 579 C CA . GLN A 1 74 ? 18.738 19.281 5.755 1.00 31.08 74 GLN A CA 1
ATOM 580 C C . GLN A 1 74 ? 19.490 20.393 6.520 1.00 31.08 74 GLN A C 1
ATOM 582 O O . GLN A 1 74 ? 19.058 20.751 7.618 1.00 31.08 74 GLN A O 1
ATOM 587 N N . PRO A 1 75 ? 20.600 20.948 6.000 1.00 33.22 75 PRO A N 1
ATOM 588 C CA . PRO A 1 75 ? 21.329 21.997 6.696 1.00 33.22 75 PRO A CA 1
ATOM 589 C C . PRO A 1 75 ? 20.529 23.303 6.643 1.00 33.22 75 PRO A C 1
ATOM 591 O O . PRO A 1 75 ? 20.435 23.944 5.597 1.00 33.22 75 PRO A O 1
ATOM 594 N N . THR A 1 76 ? 19.971 23.707 7.781 1.00 29.39 76 THR A N 1
ATOM 595 C CA . THR A 1 76 ? 19.635 25.106 8.057 1.00 29.39 76 THR A CA 1
ATOM 596 C C . THR A 1 76 ? 20.663 25.676 9.020 1.00 29.39 76 THR A C 1
ATOM 598 O O . THR A 1 76 ? 20.817 25.222 10.151 1.00 29.39 76 THR A O 1
ATOM 601 N N . THR A 1 77 ? 21.381 26.655 8.489 1.00 29.69 77 THR A N 1
ATOM 602 C CA . THR A 1 77 ? 22.355 27.546 9.105 1.00 29.69 77 THR A CA 1
ATOM 603 C C . THR A 1 77 ? 21.862 28.191 10.410 1.00 29.69 77 THR A C 1
ATOM 605 O O . THR A 1 77 ? 20.726 28.646 10.483 1.00 29.69 77 THR A O 1
ATOM 608 N N . GLU A 1 78 ? 22.793 28.259 11.373 1.00 29.02 78 GLU A N 1
ATOM 609 C CA . GLU A 1 78 ? 22.931 29.205 12.501 1.00 29.02 78 GLU A CA 1
ATOM 610 C C . GLU A 1 78 ? 21.838 29.293 13.584 1.00 29.02 78 GLU A C 1
ATOM 612 O O . GLU A 1 78 ? 20.813 29.944 13.418 1.00 29.02 78 GLU A O 1
ATOM 617 N N . ALA A 1 79 ? 22.169 28.795 14.784 1.00 30.44 79 ALA A N 1
ATOM 618 C CA . ALA A 1 79 ? 22.274 29.632 15.988 1.00 30.44 79 ALA A CA 1
ATOM 619 C C . ALA A 1 79 ? 23.033 28.892 17.109 1.00 30.44 79 ALA A C 1
ATOM 621 O O . ALA A 1 79 ? 22.882 27.691 17.318 1.00 30.44 79 ALA A O 1
ATOM 622 N N . GLU A 1 80 ? 23.888 29.645 17.794 1.00 25.03 80 GLU A N 1
ATOM 623 C CA . GLU A 1 80 ? 24.914 29.231 18.748 1.00 25.03 80 GLU A CA 1
ATOM 624 C C . GLU A 1 80 ? 24.365 28.802 20.125 1.00 25.03 80 GLU A C 1
ATOM 626 O O . GLU A 1 80 ? 23.375 29.341 20.613 1.00 25.03 80 GLU A O 1
ATOM 631 N N . GLY A 1 81 ? 25.087 27.907 20.814 1.00 26.09 81 GLY A N 1
ATOM 632 C CA . GLY A 1 81 ? 24.862 27.597 22.231 1.00 26.09 81 GLY A CA 1
ATOM 633 C C . GLY A 1 81 ? 25.786 26.497 22.766 1.00 26.09 81 GLY A C 1
ATOM 634 O O . GLY A 1 81 ? 25.570 25.321 22.506 1.00 26.09 81 GLY A O 1
ATOM 635 N N . LYS A 1 82 ? 26.830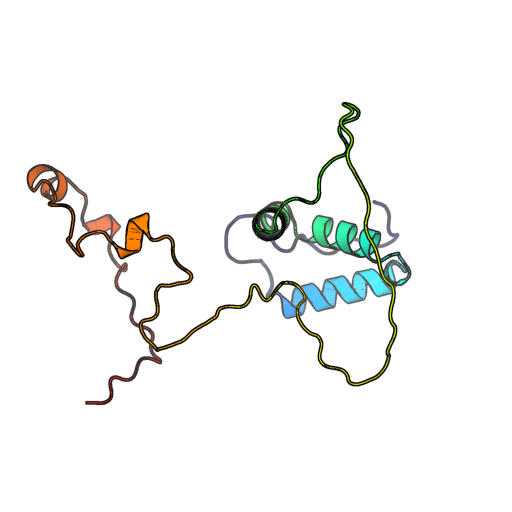 26.900 23.502 1.00 24.84 82 LYS A N 1
ATOM 636 C CA . LYS A 1 82 ? 27.857 26.082 24.200 1.00 24.84 82 LYS A CA 1
ATOM 637 C C . LYS A 1 82 ? 27.167 25.149 25.233 1.00 24.84 82 LYS A C 1
ATOM 639 O O . LYS A 1 82 ? 26.046 25.450 25.609 1.00 24.84 82 LYS A O 1
ATOM 644 N N . TYR A 1 83 ? 27.679 23.977 25.646 1.00 25.00 83 TYR A N 1
ATOM 645 C CA . TYR A 1 83 ? 28.745 23.756 26.643 1.00 25.00 83 TYR A CA 1
ATOM 646 C C . TYR A 1 83 ? 29.303 22.298 26.636 1.00 25.00 83 TYR A C 1
ATOM 648 O O . TYR A 1 83 ? 28.540 21.342 26.630 1.00 25.00 83 TYR A O 1
ATOM 656 N N . ALA A 1 84 ? 30.640 22.201 26.741 1.00 27.73 84 ALA A N 1
ATOM 657 C CA . ALA A 1 84 ? 31.503 21.271 27.512 1.00 27.73 84 ALA A CA 1
ATOM 658 C C . ALA A 1 84 ? 31.554 19.726 27.295 1.00 27.73 84 ALA A C 1
ATOM 660 O O . ALA A 1 84 ? 30.727 18.972 27.790 1.00 27.73 84 ALA A O 1
ATOM 661 N N . THR A 1 85 ? 32.672 19.291 26.682 1.00 23.02 85 THR A N 1
ATOM 662 C CA . THR A 1 85 ? 33.761 18.398 27.177 1.00 23.02 85 THR A CA 1
ATOM 663 C C . THR A 1 85 ? 33.500 17.284 28.205 1.00 23.02 85 THR A C 1
ATOM 665 O O . THR A 1 85 ? 33.212 17.556 29.365 1.00 23.02 85 THR A O 1
ATOM 668 N N . ALA A 1 86 ? 33.829 16.051 27.787 1.00 28.25 86 ALA A N 1
ATOM 669 C CA . ALA A 1 86 ? 34.738 15.037 28.378 1.00 28.25 86 ALA A CA 1
ATOM 670 C C . ALA A 1 86 ? 34.349 13.684 27.736 1.00 28.25 86 ALA A C 1
ATOM 672 O O . ALA A 1 86 ? 33.166 13.406 27.629 1.00 28.25 86 ALA A O 1
ATOM 673 N N . GLY A 1 87 ? 35.189 12.779 27.242 1.00 25.22 87 GLY A N 1
ATOM 674 C CA . GLY A 1 87 ? 36.608 12.479 27.379 1.00 25.22 87 GLY A CA 1
ATOM 675 C C . GLY A 1 87 ? 36.751 10.949 27.209 1.00 25.22 87 GLY A C 1
ATOM 676 O O . GLY A 1 87 ? 35.801 10.225 27.487 1.00 25.22 87 GLY A O 1
ATOM 677 N N . ALA A 1 88 ? 37.940 10.497 26.801 1.00 28.83 88 ALA A N 1
ATOM 678 C CA . ALA A 1 88 ? 38.442 9.110 26.782 1.00 28.83 88 ALA A CA 1
ATOM 679 C C . ALA A 1 88 ? 38.116 8.195 25.574 1.00 28.83 88 ALA A C 1
ATOM 681 O O . ALA A 1 88 ? 37.068 7.568 25.458 1.00 28.83 88 ALA A O 1
ATOM 682 N N . THR A 1 89 ? 39.139 8.102 24.723 1.00 27.69 89 THR A N 1
ATOM 683 C CA . THR A 1 89 ? 39.574 6.991 23.864 1.00 27.69 89 THR A CA 1
ATOM 684 C C . THR A 1 89 ? 39.706 5.668 24.632 1.00 27.69 89 THR A C 1
ATOM 686 O O . THR A 1 89 ? 40.258 5.693 25.726 1.00 27.69 89 THR A O 1
ATOM 689 N N . GLU A 1 90 ? 39.340 4.533 24.022 1.00 30.97 90 GLU A N 1
ATOM 690 C CA . GLU A 1 90 ? 40.172 3.311 24.014 1.00 30.97 90 GLU A CA 1
ATOM 691 C C . GLU A 1 90 ? 39.710 2.297 22.944 1.00 30.97 90 GLU A C 1
ATOM 693 O O . GLU A 1 90 ? 38.525 2.152 22.649 1.00 30.97 90 GLU A O 1
ATOM 698 N N . GLU A 1 91 ? 40.701 1.669 22.308 1.00 30.61 91 GLU A N 1
ATOM 699 C CA . GLU A 1 91 ? 40.651 0.771 21.147 1.00 30.61 91 GLU A CA 1
ATOM 700 C C . GLU A 1 91 ? 40.170 -0.656 21.473 1.00 30.61 91 GLU A C 1
ATOM 702 O O . GLU A 1 91 ? 40.477 -1.196 22.531 1.00 30.61 91 GLU A O 1
ATOM 707 N N . SER A 1 92 ? 39.554 -1.344 20.498 1.00 29.39 92 SER A N 1
ATOM 708 C CA . SER A 1 92 ? 40.027 -2.666 20.018 1.00 29.39 92 SER A CA 1
ATOM 709 C C . SER A 1 92 ? 39.175 -3.241 18.863 1.00 29.39 92 SER A C 1
ATOM 711 O O . SER A 1 92 ? 37.959 -3.371 18.940 1.00 29.39 92 SER A O 1
ATOM 713 N N . LYS A 1 93 ? 39.858 -3.606 17.769 1.00 30.47 93 LYS A N 1
ATOM 714 C CA . LYS A 1 93 ? 39.440 -4.506 16.660 1.00 30.47 93 LYS A CA 1
ATOM 715 C C . LYS A 1 93 ? 39.862 -5.958 17.040 1.00 30.47 93 LYS A C 1
ATOM 717 O O . LYS A 1 93 ? 40.673 -6.056 17.961 1.00 30.47 93 LYS A O 1
ATOM 722 N N . PRO A 1 94 ? 39.551 -7.065 16.310 1.00 40.44 94 PRO A N 1
ATOM 723 C CA . PRO A 1 94 ? 38.678 -7.263 15.140 1.00 40.44 94 PRO A CA 1
ATOM 724 C C . PRO A 1 94 ? 37.765 -8.527 15.173 1.00 40.44 94 PRO A C 1
ATOM 726 O O . PRO A 1 94 ? 37.905 -9.402 16.014 1.00 40.44 94 PRO A O 1
ATOM 729 N N . ALA A 1 95 ? 36.950 -8.654 14.113 1.00 27.64 95 ALA A N 1
ATOM 730 C CA . ALA A 1 95 ? 36.467 -9.895 13.478 1.00 27.64 95 ALA A CA 1
ATOM 731 C C . ALA A 1 95 ? 35.245 -10.625 14.072 1.00 27.64 95 ALA A C 1
ATOM 733 O O . ALA A 1 95 ? 35.348 -11.402 15.013 1.00 27.64 95 ALA A O 1
ATOM 734 N N . SER A 1 96 ? 34.116 -10.564 13.365 1.00 34.00 96 SER A N 1
ATOM 735 C CA . SER A 1 96 ? 33.676 -11.606 12.414 1.00 34.00 96 SER A CA 1
ATOM 736 C C . SER A 1 96 ? 32.334 -11.179 11.821 1.00 34.00 96 SER A C 1
ATOM 738 O O . SER A 1 96 ? 31.529 -10.554 12.502 1.00 34.00 96 SER A O 1
ATOM 740 N N . GLY A 1 97 ? 32.154 -11.414 10.525 1.00 45.00 97 GLY A N 1
ATOM 741 C CA . GLY A 1 97 ? 31.013 -10.911 9.775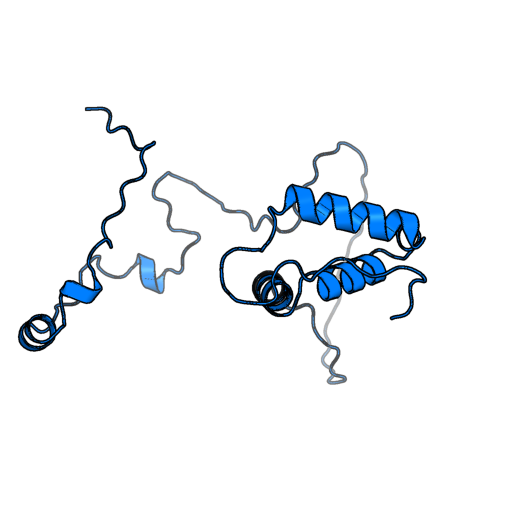 1.00 45.00 97 GLY A CA 1
ATOM 742 C C . GLY A 1 97 ? 29.690 -11.511 10.234 1.00 45.00 97 GLY A C 1
ATOM 743 O O . GLY A 1 97 ? 29.534 -12.723 10.227 1.00 45.00 97 GLY A O 1
ATOM 744 N N . ASP A 1 98 ? 28.756 -10.625 10.541 1.00 41.78 98 ASP A N 1
ATOM 745 C CA . ASP A 1 98 ? 27.342 -10.745 10.216 1.00 41.78 98 ASP A CA 1
ATOM 746 C C . ASP A 1 98 ? 26.898 -9.328 9.847 1.00 41.78 98 ASP A C 1
ATOM 7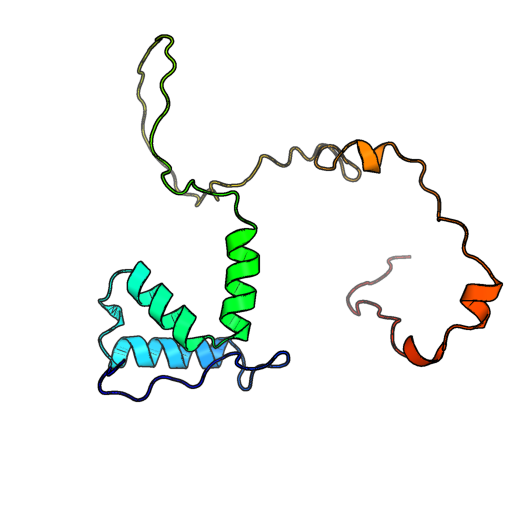48 O O . ASP A 1 98 ? 27.315 -8.359 10.487 1.00 41.78 98 ASP A O 1
ATOM 752 N N . ILE A 1 99 ? 26.132 -9.173 8.767 1.00 50.09 99 ILE A N 1
ATOM 753 C CA . ILE A 1 99 ? 25.565 -7.877 8.381 1.00 50.09 99 ILE A CA 1
ATOM 754 C C . ILE A 1 99 ? 24.515 -7.545 9.446 1.00 50.09 99 ILE A C 1
ATOM 756 O O . ILE A 1 99 ? 23.358 -7.942 9.345 1.00 50.09 99 ILE A O 1
ATOM 760 N N . SER A 1 100 ? 24.946 -6.886 10.521 1.00 47.59 100 SER A N 1
ATOM 761 C CA . SER A 1 100 ? 24.057 -6.301 11.510 1.00 47.59 100 SER A CA 1
ATOM 762 C C . SER A 1 100 ? 23.374 -5.119 10.845 1.00 47.59 100 SER A C 1
ATOM 764 O O . SER A 1 100 ? 24.015 -4.107 10.558 1.00 47.59 100 SER A O 1
ATOM 766 N N . ASP A 1 101 ? 22.088 -5.278 10.567 1.00 55.56 101 ASP A N 1
ATOM 767 C CA . ASP A 1 101 ? 21.213 -4.194 10.154 1.00 55.56 101 ASP A CA 1
ATOM 768 C C . ASP A 1 101 ? 21.262 -3.109 11.246 1.00 55.56 101 ASP A C 1
ATOM 770 O O . ASP A 1 101 ? 20.783 -3.295 12.367 1.00 55.56 101 ASP A O 1
ATOM 774 N N . GLU A 1 102 ? 21.946 -2.001 10.957 1.00 56.69 102 GLU A N 1
ATOM 775 C CA . GLU A 1 102 ? 22.338 -0.951 11.913 1.00 56.69 102 GLU A CA 1
ATOM 776 C C . GLU A 1 102 ? 21.128 -0.162 12.461 1.00 56.69 102 GLU A C 1
ATOM 778 O O . GLU A 1 102 ? 21.269 0.754 13.271 1.00 56.69 102 GLU A O 1
ATOM 783 N N . PHE A 1 103 ? 19.911 -0.562 12.073 1.00 52.91 103 PHE A N 1
ATOM 784 C CA . PHE A 1 103 ? 18.647 -0.079 12.612 1.00 52.91 103 PHE A CA 1
ATOM 785 C C . PHE A 1 103 ? 17.779 -1.177 13.245 1.00 52.91 103 PHE A C 1
ATOM 787 O O . PHE A 1 103 ? 16.559 -1.022 13.348 1.00 52.91 103 PHE A O 1
ATOM 794 N N . THR A 1 104 ? 18.360 -2.262 13.772 1.00 49.44 104 THR A N 1
ATOM 795 C CA . THR A 1 104 ? 17.648 -3.044 14.793 1.00 49.44 104 THR A CA 1
ATOM 796 C C . THR A 1 104 ? 17.541 -2.199 16.062 1.00 49.44 104 THR A C 1
ATOM 798 O O . THR A 1 104 ? 18.291 -2.387 17.021 1.00 49.44 104 THR A O 1
ATOM 801 N N . THR A 1 105 ? 16.597 -1.247 16.081 1.00 55.09 105 THR A N 1
ATOM 802 C CA . THR A 1 105 ? 15.996 -0.758 17.324 1.00 55.09 105 THR A CA 1
ATOM 803 C C . THR A 1 105 ? 15.739 -2.003 18.143 1.00 55.09 105 THR A C 1
ATOM 805 O O . THR A 1 105 ? 14.971 -2.858 17.716 1.00 55.09 105 THR A O 1
ATOM 808 N N . THR A 1 106 ? 16.493 -2.167 19.227 1.00 59.56 106 THR A N 1
ATOM 809 C CA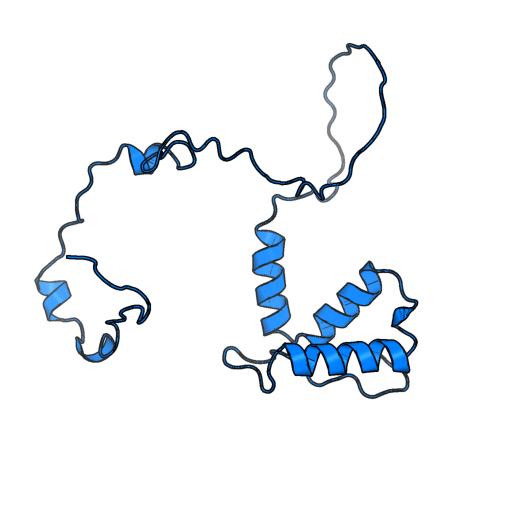 . THR A 1 106 ? 16.499 -3.383 20.038 1.00 59.56 106 THR A CA 1
ATOM 810 C C . THR A 1 106 ? 15.077 -3.700 20.498 1.00 59.56 106 THR A C 1
ATOM 812 O O . THR A 1 106 ? 14.623 -3.212 21.530 1.00 59.56 106 THR A O 1
ATOM 815 N N . LEU A 1 107 ? 14.348 -4.499 19.712 1.00 59.75 107 LEU A N 1
ATOM 816 C CA . LEU A 1 107 ? 13.025 -4.997 20.049 1.00 59.75 107 LEU A CA 1
ATOM 817 C C . LEU A 1 107 ? 13.237 -5.973 21.197 1.00 59.75 107 LEU A C 1
ATOM 819 O O . LEU A 1 107 ? 13.536 -7.151 21.008 1.00 59.75 107 LEU A O 1
ATOM 823 N N . LYS A 1 108 ? 13.159 -5.451 22.419 1.00 67.44 108 LYS A N 1
ATOM 824 C CA . LYS A 1 108 ? 13.332 -6.222 23.649 1.00 67.44 108 LYS A CA 1
ATOM 825 C C . LYS A 1 108 ? 12.059 -7.018 23.904 1.00 67.44 108 LYS A C 1
ATOM 827 O O . LYS A 1 108 ? 11.286 -6.676 24.787 1.00 67.44 108 LYS A O 1
ATOM 832 N N . LEU A 1 109 ? 11.830 -8.054 23.104 1.00 78.94 109 LEU A N 1
ATOM 833 C CA . LEU A 1 109 ? 10.695 -8.959 23.260 1.00 78.94 109 LEU A CA 1
ATOM 834 C C . LEU A 1 109 ? 10.949 -9.889 24.447 1.00 78.94 109 LEU A C 1
ATOM 836 O O . LEU A 1 109 ? 11.806 -10.766 24.388 1.00 78.94 109 LEU A O 1
ATOM 840 N N . LYS A 1 110 ? 10.206 -9.697 25.540 1.00 81.31 110 LYS A N 1
ATOM 841 C CA . LYS A 1 110 ? 10.349 -10.517 26.755 1.00 81.31 110 LYS A CA 1
ATOM 842 C C . LYS A 1 110 ? 9.438 -11.741 26.757 1.00 81.31 110 LYS A C 1
ATOM 844 O O . LYS A 1 110 ? 9.789 -12.766 27.330 1.00 81.31 110 LYS A O 1
ATOM 849 N N . HIS A 1 111 ? 8.252 -11.640 26.155 1.00 85.62 111 HIS A N 1
ATOM 850 C CA . HIS A 1 111 ? 7.275 -12.730 26.087 1.00 85.62 111 HIS A CA 1
ATOM 851 C C . HIS A 1 111 ? 6.303 -12.559 24.908 1.00 85.62 111 HIS A C 1
ATOM 853 O O . HIS A 1 111 ? 6.183 -11.484 24.332 1.00 85.62 111 HIS A O 1
ATOM 859 N N . ARG A 1 112 ? 5.538 -13.613 24.580 1.00 87.88 112 ARG A N 1
ATOM 860 C CA . ARG A 1 112 ? 4.615 -13.666 23.419 1.00 87.88 112 ARG A CA 1
ATOM 861 C C . ARG A 1 112 ? 3.553 -12.554 23.366 1.00 87.88 112 ARG A C 1
ATOM 863 O O . ARG A 1 112 ? 3.004 -12.289 22.308 1.00 87.88 112 ARG A O 1
ATOM 870 N N . LYS A 1 113 ? 3.214 -11.956 24.509 1.00 88.06 113 LYS A N 1
ATOM 871 C CA . LYS A 1 113 ? 2.192 -10.898 24.640 1.00 88.06 113 LYS A CA 1
ATOM 872 C C . LYS A 1 113 ? 2.808 -9.561 25.070 1.00 88.06 113 LYS A C 1
ATOM 874 O O . LYS A 1 113 ? 2.123 -8.753 25.687 1.00 88.06 113 LYS A O 1
ATOM 879 N N . ASP A 1 114 ? 4.113 -9.393 24.886 1.00 88.88 114 ASP A N 1
ATOM 880 C CA . ASP A 1 114 ? 4.817 -8.193 25.318 1.00 88.88 114 ASP A CA 1
ATOM 881 C C . ASP A 1 114 ? 4.401 -7.015 24.439 1.00 88.88 114 ASP A C 1
ATOM 883 O O . ASP A 1 114 ? 4.489 -7.076 23.213 1.00 88.88 114 ASP A O 1
ATOM 887 N N . VAL A 1 115 ? 3.937 -5.952 25.084 1.00 88.31 115 VAL A N 1
ATOM 888 C CA . VAL A 1 115 ? 3.472 -4.733 24.423 1.00 88.31 115 VAL A CA 1
ATOM 889 C C . VAL A 1 115 ? 4.426 -3.555 24.641 1.00 88.31 115 VAL A C 1
ATOM 891 O O . VAL A 1 115 ? 4.093 -2.423 24.322 1.00 88.31 115 VAL A O 1
ATOM 894 N N . SER A 1 116 ? 5.626 -3.797 25.179 1.00 88.62 116 SER A N 1
ATOM 895 C CA . SER A 1 116 ? 6.582 -2.742 25.551 1.00 88.62 116 SER A CA 1
ATOM 896 C C . SER A 1 116 ? 7.131 -1.920 24.383 1.00 88.62 116 SER A C 1
ATOM 898 O O . SER A 1 116 ? 7.585 -0.801 24.606 1.00 88.62 116 SER A O 1
ATOM 900 N N . ASN A 1 117 ? 7.066 -2.448 23.157 1.00 88.94 117 ASN A N 1
ATOM 901 C CA . ASN A 1 117 ? 7.439 -1.726 21.936 1.00 88.94 117 ASN A CA 1
ATOM 902 C C . ASN A 1 117 ? 6.268 -0.926 21.328 1.00 88.94 117 ASN A C 1
ATOM 904 O O . ASN A 1 117 ? 6.435 -0.313 20.279 1.00 88.94 117 ASN A O 1
ATOM 908 N N . PHE A 1 118 ? 5.092 -0.939 21.961 1.00 90.44 118 PHE A N 1
ATOM 909 C CA . PHE A 1 118 ? 3.929 -0.152 21.560 1.00 90.44 118 PHE A CA 1
ATOM 910 C C . PHE A 1 118 ? 3.738 1.025 22.520 1.00 90.44 118 PHE A C 1
ATOM 912 O O . PHE A 1 118 ? 4.138 0.975 23.685 1.00 90.44 118 PHE A O 1
ATOM 919 N N . ASP A 1 119 ? 3.117 2.098 22.033 1.00 91.75 119 ASP A N 1
ATOM 920 C CA . ASP A 1 119 ? 2.822 3.259 22.865 1.00 91.75 119 ASP A CA 1
ATOM 921 C C . ASP A 1 119 ? 1.823 2.893 23.974 1.00 91.75 119 ASP A C 1
ATOM 923 O O . ASP A 1 119 ? 0.755 2.319 23.730 1.00 91.75 119 ASP A O 1
ATOM 927 N N . LYS A 1 120 ? 2.167 3.272 25.208 1.00 92.06 120 LYS A N 1
ATOM 928 C CA . LYS A 1 120 ? 1.357 3.017 26.398 1.00 92.06 120 LYS A CA 1
ATOM 929 C C . LYS A 1 120 ? -0.029 3.643 26.316 1.00 92.06 120 LYS A C 1
ATOM 931 O O . LYS A 1 120 ? -0.925 3.128 26.984 1.00 92.06 120 LYS A O 1
ATOM 936 N N . GLN A 1 121 ? -0.212 4.710 25.532 1.00 93.56 121 GLN A N 1
ATOM 937 C CA . GLN A 1 121 ? -1.522 5.340 25.354 1.00 93.56 121 GLN A CA 1
ATOM 938 C C . GLN A 1 121 ? -2.569 4.352 24.815 1.00 93.56 121 GLN A C 1
ATOM 940 O O . GLN A 1 121 ? -3.700 4.366 25.283 1.00 93.56 121 GLN A O 1
ATOM 945 N N . PHE A 1 122 ? -2.172 3.436 23.923 1.00 92.69 122 PHE A N 1
ATOM 946 C CA . PHE A 1 122 ? -3.071 2.426 23.358 1.00 92.69 122 PHE A CA 1
ATOM 947 C C . PHE A 1 122 ? -3.129 1.169 24.222 1.00 92.69 122 PHE A C 1
ATOM 949 O O . PHE A 1 122 ? -4.194 0.606 24.447 1.00 92.69 122 PHE A O 1
ATOM 956 N N . THR A 1 123 ? -1.988 0.713 24.748 1.00 93.56 123 THR A N 1
ATOM 957 C CA . THR A 1 123 ? -1.937 -0.560 25.491 1.00 93.56 123 THR A CA 1
ATOM 958 C C . THR A 1 123 ? -2.578 -0.479 26.875 1.00 93.56 123 THR A C 1
ATOM 960 O O . THR A 1 123 ? -2.836 -1.514 27.485 1.00 93.56 123 THR A O 1
ATOM 963 N N . SER A 1 124 ? -2.756 0.734 27.405 1.00 91.81 124 SER A N 1
ATOM 964 C CA . SER A 1 124 ? -3.391 0.970 28.708 1.00 91.81 124 SER A CA 1
ATOM 965 C C . SER A 1 124 ? -4.895 1.219 28.593 1.00 91.81 124 SER A C 1
ATOM 967 O O . SER A 1 124 ? -5.585 1.204 29.612 1.00 91.81 124 SER A O 1
ATOM 969 N N . GLU A 1 125 ? -5.403 1.468 27.383 1.00 92.75 125 GLU A N 1
ATOM 970 C CA . GLU A 1 125 ? -6.831 1.640 27.146 1.00 92.75 125 GLU A CA 1
ATOM 971 C C . GLU A 1 125 ? -7.576 0.317 27.373 1.00 92.75 125 GLU A C 1
ATOM 973 O O . GLU A 1 125 ? -7.037 -0.783 27.212 1.00 92.75 125 GLU A O 1
ATOM 978 N N . LYS A 1 126 ? -8.841 0.414 27.789 1.00 90.94 126 LYS A N 1
ATOM 979 C CA . LYS A 1 126 ? -9.690 -0.763 27.941 1.00 90.94 126 LYS A CA 1
ATOM 980 C C . LYS A 1 126 ? -9.934 -1.377 26.562 1.00 90.94 126 LYS A C 1
ATOM 982 O O . LYS A 1 126 ? -10.343 -0.687 25.638 1.00 90.94 126 LYS A O 1
ATOM 987 N N . ILE A 1 127 ? -9.758 -2.692 26.462 1.00 92.12 127 ILE A N 1
ATOM 988 C CA . ILE A 1 127 ? -10.107 -3.457 25.263 1.00 92.12 127 ILE A CA 1
ATOM 989 C C . ILE A 1 127 ? -11.636 -3.486 25.156 1.00 92.12 127 ILE A C 1
ATOM 991 O O . ILE A 1 127 ? -12.292 -4.321 25.782 1.00 92.12 127 ILE A O 1
ATOM 995 N N . ASP A 1 128 ? -12.199 -2.535 24.421 1.00 93.88 128 ASP A N 1
ATOM 996 C CA . ASP A 1 128 ? -13.631 -2.413 24.171 1.00 93.88 128 ASP A CA 1
ATOM 997 C C . ASP A 1 128 ? -13.869 -1.944 22.733 1.00 93.88 128 ASP A C 1
ATOM 999 O O . ASP A 1 128 ? -13.021 -1.283 22.132 1.00 93.88 128 ASP A O 1
ATOM 1003 N N . LEU A 1 129 ? -15.015 -2.309 22.167 1.00 92.69 129 LEU A N 1
ATOM 1004 C CA . LEU A 1 129 ? -15.403 -1.839 20.841 1.00 92.69 129 LEU A CA 1
ATOM 1005 C C . LEU A 1 129 ? -16.252 -0.587 21.002 1.00 92.69 129 LEU A C 1
ATOM 1007 O O . LEU A 1 129 ? -17.241 -0.595 21.737 1.00 92.69 129 LEU A O 1
ATOM 1011 N N . THR A 1 130 ? -15.900 0.476 20.282 1.00 92.12 130 THR A N 1
ATOM 1012 C CA . THR A 1 130 ? -16.710 1.694 20.254 1.00 92.12 130 THR A CA 1
ATOM 1013 C C . THR A 1 130 ? -18.138 1.348 19.818 1.00 92.12 130 THR A C 1
ATOM 1015 O O . THR A 1 130 ? -18.320 0.807 18.721 1.00 92.12 130 THR A O 1
ATOM 1018 N N . PRO A 1 131 ? -19.164 1.644 20.639 1.00 94.00 131 PRO A N 1
ATOM 1019 C CA . PRO A 1 131 ? -20.544 1.345 20.287 1.00 94.00 131 PRO A CA 1
ATOM 1020 C C . PRO A 1 131 ? -20.942 2.022 18.976 1.00 94.00 131 PRO A C 1
ATOM 1022 O O . PRO A 1 131 ? -20.689 3.209 18.779 1.00 94.00 131 PRO A O 1
ATOM 1025 N N . THR A 1 132 ? -21.579 1.271 18.080 1.00 93.06 132 THR A N 1
ATOM 1026 C CA . THR A 1 132 ? -21.997 1.784 16.770 1.00 93.06 132 THR A CA 1
ATOM 1027 C C . THR A 1 132 ? -23.457 2.234 16.786 1.00 93.06 132 THR A C 1
ATOM 1029 O O . THR A 1 132 ? -24.311 1.602 17.413 1.00 93.06 132 THR A O 1
ATOM 1032 N N . ASP A 1 133 ? -23.763 3.308 16.058 1.00 95.06 133 ASP A N 1
ATOM 1033 C CA . ASP A 1 133 ? -25.136 3.763 15.846 1.00 95.06 133 ASP A CA 1
ATOM 1034 C C . ASP A 1 133 ? -25.876 2.819 14.881 1.00 95.06 133 ASP A C 1
ATOM 1036 O O . ASP A 1 133 ? -25.494 2.641 13.722 1.00 95.06 133 ASP A O 1
ATOM 1040 N N . LYS A 1 134 ? -26.965 2.211 15.363 1.00 91.62 134 LYS A N 1
ATOM 1041 C CA . LYS A 1 134 ? -27.775 1.257 14.595 1.00 91.62 134 LYS A CA 1
ATOM 1042 C C . LYS A 1 134 ? -28.429 1.886 13.373 1.00 91.62 134 LYS A C 1
ATOM 1044 O O . LYS A 1 134 ? -28.510 1.225 12.344 1.00 91.62 134 LYS A O 1
ATOM 1049 N N . LEU A 1 135 ? -28.870 3.140 13.466 1.00 92.25 135 LEU A N 1
ATOM 1050 C CA . LEU A 1 135 ? -29.481 3.830 12.331 1.00 92.25 135 LEU A CA 1
ATOM 1051 C C . LEU A 1 135 ? -28.445 4.093 11.245 1.00 92.25 135 LEU A C 1
ATOM 1053 O O . LEU A 1 135 ? -28.749 3.960 10.063 1.00 92.25 135 LEU A O 1
ATOM 1057 N N . PHE A 1 136 ? -27.214 4.411 11.639 1.00 87.38 136 PHE A N 1
ATOM 1058 C CA . PHE A 1 136 ? -26.120 4.564 10.691 1.00 87.38 136 PHE A CA 1
ATOM 1059 C C . PHE A 1 136 ? -25.814 3.237 9.989 1.00 87.38 136 PHE A C 1
ATOM 1061 O O . PHE A 1 136 ? -25.817 3.183 8.765 1.00 87.38 136 PHE A O 1
ATOM 1068 N N . MET A 1 137 ? -25.666 2.143 10.747 1.00 90.81 137 MET A N 1
ATOM 1069 C CA . MET A 1 137 ? -25.396 0.814 10.180 1.00 90.81 137 MET A CA 1
ATOM 1070 C C . MET A 1 137 ? -26.484 0.329 9.214 1.00 90.81 137 MET A C 1
ATOM 1072 O O . MET A 1 137 ? -26.167 -0.279 8.198 1.00 90.81 137 MET A O 1
ATOM 1076 N N . MET A 1 138 ? -27.760 0.598 9.511 1.00 92.12 138 MET A N 1
ATOM 1077 C CA . MET A 1 138 ? -28.887 0.172 8.670 1.00 92.12 138 MET A CA 1
ATOM 1078 C C . MET A 1 138 ? -28.945 0.884 7.315 1.00 92.12 138 MET A C 1
ATOM 1080 O O . MET A 1 138 ? -29.529 0.342 6.381 1.00 92.12 138 MET A O 1
ATOM 1084 N N . ASN A 1 139 ? -28.373 2.084 7.211 1.00 92.69 139 ASN A N 1
ATOM 1085 C CA . ASN A 1 139 ? -28.398 2.885 5.987 1.00 92.69 139 ASN A CA 1
ATOM 1086 C C . ASN A 1 139 ? -27.147 2.697 5.112 1.00 92.69 139 ASN A C 1
ATOM 1088 O O . ASN A 1 139 ? -27.053 3.313 4.052 1.00 92.69 139 ASN A O 1
ATOM 1092 N N . LEU A 1 140 ? -26.193 1.862 5.536 1.00 92.69 140 LEU A N 1
ATOM 1093 C CA . LEU A 1 140 ? -25.024 1.506 4.733 1.00 92.69 140 LEU A CA 1
ATOM 1094 C C . LEU A 1 140 ? -25.374 0.421 3.711 1.00 92.69 140 LEU A C 1
ATOM 1096 O O . LEU A 1 140 ? -26.033 -0.568 4.045 1.00 92.69 140 LEU A O 1
ATOM 1100 N N . ASP A 1 141 ? -24.867 0.573 2.488 1.00 94.75 141 ASP A N 1
ATOM 1101 C CA . ASP A 1 141 ? -24.956 -0.461 1.461 1.00 94.75 141 ASP A CA 1
ATOM 1102 C C . ASP A 1 141 ? -24.070 -1.657 1.838 1.00 94.75 141 ASP A C 1
ATOM 1104 O O . ASP A 1 141 ? -22.843 -1.590 1.825 1.00 94.75 141 ASP A O 1
ATOM 1108 N N . GLN A 1 142 ? -24.703 -2.776 2.189 1.00 93.06 142 GLN A N 1
ATOM 1109 C CA . GLN A 1 142 ? -23.991 -3.989 2.596 1.00 93.06 142 GLN A CA 1
ATOM 1110 C C . GLN A 1 142 ? -23.305 -4.696 1.423 1.00 93.06 142 GLN A C 1
ATOM 1112 O O . GLN A 1 142 ? -22.411 -5.516 1.641 1.00 93.06 142 GLN A O 1
ATOM 1117 N N . THR A 1 143 ? -23.706 -4.402 0.182 1.00 93.88 143 THR A N 1
ATOM 1118 C CA . THR A 1 143 ? -23.126 -5.050 -0.998 1.00 93.88 143 THR A CA 1
ATOM 1119 C C . THR A 1 143 ? -21.695 -4.588 -1.269 1.00 93.88 143 THR A C 1
ATOM 1121 O O . THR A 1 143 ? -20.908 -5.361 -1.813 1.00 93.88 143 THR A O 1
ATOM 1124 N N . GLU A 1 144 ? -21.314 -3.397 -0.789 1.00 94.56 144 GLU A N 1
ATOM 1125 C CA . GLU A 1 144 ? -19.947 -2.862 -0.881 1.00 94.56 144 GLU A CA 1
ATOM 1126 C C . GLU A 1 144 ? -18.913 -3.758 -0.175 1.00 94.56 144 GLU A C 1
ATOM 1128 O O . GLU A 1 144 ? -17.747 -3.803 -0.561 1.00 94.56 144 GLU A O 1
ATOM 1133 N N . PHE A 1 145 ? -19.346 -4.539 0.818 1.00 95.06 145 PHE A N 1
ATOM 1134 C CA . PHE A 1 145 ? -18.482 -5.431 1.592 1.00 95.06 145 PHE A CA 1
ATOM 1135 C C . PHE A 1 145 ? -18.528 -6.892 1.107 1.00 95.06 145 PHE A C 1
ATOM 1137 O O . PHE A 1 145 ? -17.970 -7.784 1.757 1.00 95.06 145 PHE A O 1
ATOM 1144 N N . MET A 1 146 ? -19.179 -7.182 -0.029 1.00 94.25 146 MET A N 1
ATOM 1145 C CA . MET A 1 146 ? -19.176 -8.530 -0.606 1.00 94.25 146 MET A CA 1
ATOM 1146 C C . MET A 1 146 ? -17.753 -8.958 -0.981 1.00 94.25 146 MET A C 1
ATOM 1148 O O . MET A 1 146 ? -17.026 -8.247 -1.665 1.00 94.25 146 MET A O 1
ATOM 1152 N N . GLY A 1 147 ? -17.352 -10.152 -0.539 1.00 94.56 147 GLY A N 1
ATOM 1153 C CA . GLY A 1 147 ? -15.996 -10.665 -0.761 1.00 94.56 147 GLY A CA 1
ATOM 1154 C C . GLY A 1 147 ? -14.944 -10.144 0.225 1.00 94.56 147 GLY A C 1
ATOM 1155 O O . GLY A 1 147 ? -13.772 -10.467 0.063 1.00 94.56 147 GLY A O 1
ATOM 1156 N N . PHE A 1 148 ? -15.335 -9.395 1.264 1.00 96.50 148 PHE A N 1
ATOM 1157 C CA . PHE A 1 148 ? -14.405 -8.920 2.298 1.00 96.50 148 PHE A CA 1
ATOM 1158 C C . PHE A 1 148 ? -13.769 -10.061 3.110 1.00 96.50 148 PHE A C 1
ATOM 1160 O O . PHE A 1 148 ? -12.622 -9.968 3.544 1.00 96.50 148 PHE A O 1
ATOM 1167 N N . SER A 1 149 ? -14.510 -11.149 3.338 1.00 94.12 149 SER A N 1
ATOM 1168 C CA . SER A 1 149 ? -14.019 -12.285 4.117 1.00 94.12 149 SER A CA 1
ATOM 1169 C C . SER A 1 149 ? -12.880 -13.008 3.394 1.00 94.12 149 SER A C 1
ATOM 1171 O O . SER A 1 149 ? -13.081 -13.612 2.343 1.00 94.12 149 SER A O 1
ATOM 1173 N N . PHE A 1 150 ? -11.702 -13.009 4.014 1.00 93.75 150 PHE A N 1
ATOM 1174 C CA . PHE A 1 150 ? -10.526 -13.753 3.573 1.00 93.75 150 PHE A CA 1
ATOM 1175 C C . PHE A 1 150 ? -10.034 -14.665 4.700 1.00 93.75 150 PHE A C 1
ATOM 1177 O O . PHE A 1 150 ? -9.970 -14.257 5.860 1.00 93.75 150 PHE A O 1
ATOM 1184 N N . LEU A 1 151 ? -9.660 -15.896 4.354 1.00 91.25 151 LEU A N 1
ATOM 1185 C CA . LEU A 1 151 ? -9.017 -16.844 5.258 1.00 91.25 151 LEU A CA 1
ATOM 1186 C C . LEU A 1 151 ? -7.739 -17.327 4.579 1.00 91.25 151 LEU A C 1
ATOM 1188 O O . LEU A 1 151 ? -7.781 -17.776 3.435 1.00 91.25 151 LEU A O 1
ATOM 1192 N N . ASN A 1 152 ? -6.607 -17.209 5.273 1.00 90.19 152 ASN A N 1
ATOM 1193 C CA . ASN A 1 152 ? -5.327 -17.679 4.754 1.00 90.19 152 ASN A CA 1
ATOM 1194 C C . ASN A 1 152 ? -5.373 -19.214 4.572 1.00 90.19 152 ASN A C 1
ATOM 1196 O O . ASN A 1 152 ? -5.494 -19.901 5.585 1.00 90.19 152 ASN A O 1
ATOM 1200 N N . PRO A 1 153 ? -5.241 -19.765 3.346 1.00 90.12 153 PRO A N 1
ATOM 1201 C CA . PRO A 1 153 ? -5.314 -21.212 3.106 1.00 90.12 153 PRO A CA 1
ATOM 1202 C C . PRO A 1 153 ? -4.308 -22.041 3.918 1.00 90.12 153 PRO A C 1
ATOM 1204 O O . PRO A 1 153 ? -4.573 -23.198 4.224 1.00 90.12 153 PRO A O 1
ATOM 1207 N N . GLU A 1 154 ? -3.188 -21.434 4.314 1.00 91.62 154 GLU A N 1
ATOM 1208 C CA . GLU A 1 154 ? -2.140 -22.065 5.126 1.00 91.62 154 GLU A CA 1
ATOM 1209 C C . GLU A 1 154 ? -2.471 -22.103 6.630 1.00 91.62 154 GLU A C 1
ATOM 1211 O O . GLU A 1 154 ? -1.738 -22.688 7.429 1.00 91.62 154 GLU A O 1
ATOM 1216 N N . PHE A 1 155 ? -3.560 -21.459 7.063 1.00 88.62 155 PHE A N 1
ATOM 1217 C CA . PHE A 1 155 ? -3.958 -21.426 8.466 1.00 88.62 155 PHE A CA 1
ATOM 1218 C C . PHE A 1 155 ? -4.715 -22.704 8.853 1.00 88.62 155 PHE A C 1
ATOM 1220 O O . PHE A 1 155 ? -5.946 -22.754 8.864 1.00 88.62 155 PHE A O 1
ATOM 1227 N N . VAL A 1 156 ? -3.962 -23.749 9.192 1.00 78.94 156 VAL A N 1
ATOM 1228 C CA . VAL A 1 156 ? -4.504 -25.016 9.699 1.00 78.94 156 VAL A CA 1
ATOM 1229 C C . VAL A 1 156 ? -4.765 -24.891 11.203 1.00 78.94 156 VAL A C 1
ATOM 1231 O O . VAL A 1 156 ? -3.837 -24.772 12.003 1.00 78.94 156 VAL A O 1
ATOM 1234 N N . GLN A 1 157 ? -6.035 -24.919 11.612 1.00 76.94 157 GLN A N 1
ATOM 1235 C CA . GLN A 1 157 ? -6.395 -25.010 13.028 1.00 76.94 157 GLN A CA 1
ATOM 1236 C C . GLN A 1 157 ? -6.111 -26.433 13.522 1.00 76.94 157 GLN A C 1
ATOM 1238 O O . GLN A 1 157 ? -6.832 -27.368 13.181 1.00 76.94 157 GLN A O 1
ATOM 1243 N N . HIS A 1 158 ? -5.055 -26.611 14.314 1.00 64.00 158 HIS A N 1
ATOM 1244 C CA . HIS A 1 158 ? -4.885 -27.832 15.097 1.00 64.00 158 HIS A CA 1
ATOM 1245 C C . HIS A 1 158 ? -5.951 -27.844 16.203 1.00 64.00 158 HIS A C 1
ATOM 1247 O O . HIS A 1 158 ? -5.920 -26.984 17.085 1.00 64.00 158 HIS A O 1
ATOM 1253 N N . VAL A 1 159 ? -6.905 -28.774 16.105 1.00 51.56 159 VAL A N 1
ATOM 1254 C CA . VAL A 1 159 ? -7.917 -29.066 17.136 1.00 51.56 159 VAL A CA 1
ATOM 1255 C C . VAL A 1 159 ? -7.386 -30.130 18.083 1.00 51.56 159 VAL A C 1
ATOM 1257 O O . VAL A 1 159 ? -6.781 -31.102 17.574 1.00 51.56 159 VAL A O 1
#

Organism: Ixodes scapularis (NCBI:txid6945)

pLDDT: mean 74.55, std 23.39, range [23.02, 96.5]

Secondary structure (DSSP, 8-state):
---SSPPPPPS-SSSSS-SS-HHHHHHHHHHHHHHTTGGGS-HHHHHHHHHHHHHHHHHHHHHHHHHTSPP------------------------------TT-------STT--TTS-HHHHTS---PPPPPHHHHHTS-GGGGTT-----TT-----

Sequence (159 aa):
MNFGLTPPLPFLQTPGQPPVPWPQWEQTFLRFLEASGADEFKASRRAAILLHCLGVEGQRQYNVVATSTPPQQQPTTEAEGKYATAGATEESKPASGDISDEFTTTLKLKHRKDVSNFDKQFTSEKIDLTPTDKLFMMNLDQTEFMGFSFLNPEFVQHV

Radius of gyration: 25.87 Å; chains: 1; bounding box: 70×59×56 Å

Foldseek 3Di:
DPLVDDADAAQPADPDDGPDDPVVSVVVNVVSCVVSVVVPPDPVSSVVSVCVSNHPVNVVVVCVVVVVPDDDDDDDDDDDDDDDDDDDDDDDDDDDDDPPPPPCPPPPQPDPPDCPVPDCVVVVDDPDDDDDDPVVVVPDDPVVCPPVDDDDPPDDDDD

InterPro domains:
  IPR000961 AGC-kinase, C-terminal [PS51285] (87-159)
  IPR017892 Protein kinase, C-terminal [PF00433] (109-150)